Protein AF-A0A857GIP4-F1 (afdb_monomer_lite)

InterPro domains:
  IPR009493 Escherichia phage P2, Tail assembly protein E' [PF06528] (1-35)

Sequence (47 aa):
MADLAMVFHWEPQAMDGMELDELMEWRERARKRHEGAKPKGGKQGKK

Secondary structure (DSSP, 8-state):
-HHHHHHH---HHHHHTS-HHHHHHHHHHHHHHHHHHS---------

pLDDT: mean 75.98, std 12.42, range [50.44, 90.25]

Foldseek 3Di:
DVLLCVQPVDDPVVVVPDDPVVVVVSSVVSVVVVVVPPPPDDPPDDD

Structure (mmCIF, N/CA/C/O backbone):
data_AF-A0A857GIP4-F1
#
_entry.id   AF-A0A857GIP4-F1
#
loop_
_atom_site.group_PDB
_atom_site.id
_atom_site.type_symbol
_atom_site.label_atom_id
_atom_site.label_alt_id
_atom_site.label_comp_id
_atom_site.label_asym_id
_atom_site.label_entity_id
_atom_site.label_seq_id
_atom_site.pdbx_PDB_ins_code
_atom_site.Cartn_x
_atom_site.Cartn_y
_atom_site.Cartn_z
_atom_site.occupancy
_atom_site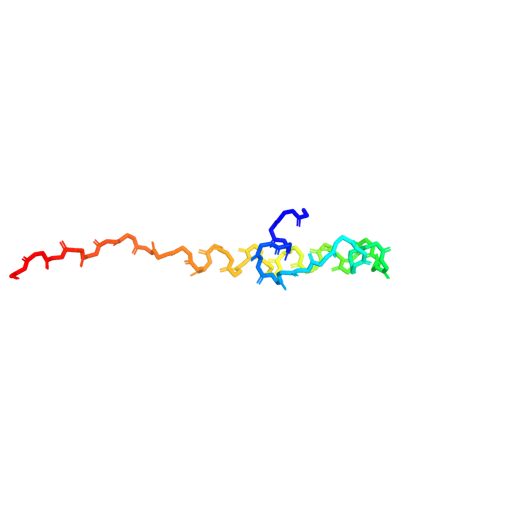.B_iso_or_equiv
_atom_site.auth_seq_id
_atom_site.auth_comp_id
_atom_site.auth_asym_id
_atom_site.auth_atom_id
_atom_site.pdbx_PDB_model_num
ATOM 1 N N . MET A 1 1 ? -9.816 -4.423 -5.896 1.00 62.47 1 MET A N 1
ATOM 2 C CA . MET A 1 1 ? -8.492 -4.873 -6.376 1.00 62.47 1 MET A CA 1
ATOM 3 C C . MET A 1 1 ? -8.054 -4.134 -7.637 1.00 62.47 1 MET A C 1
ATOM 5 O O . MET A 1 1 ? -6.910 -3.712 -7.684 1.00 62.47 1 MET A O 1
ATOM 9 N N . ALA A 1 2 ? -8.943 -3.892 -8.614 1.00 71.19 2 ALA A N 1
ATOM 10 C CA . ALA A 1 2 ? -8.594 -3.157 -9.839 1.00 71.19 2 ALA A CA 1
ATOM 11 C C . ALA A 1 2 ? -8.030 -1.743 -9.588 1.00 71.19 2 ALA A C 1
ATOM 13 O O . ALA A 1 2 ? -7.079 -1.352 -10.252 1.00 71.19 2 ALA A O 1
ATOM 14 N N . ASP A 1 3 ? -8.539 -1.009 -8.590 1.00 77.69 3 ASP A N 1
ATOM 15 C CA . ASP A 1 3 ? -8.046 0.340 -8.262 1.00 77.69 3 ASP A CA 1
ATOM 16 C C . ASP A 1 3 ? -6.569 0.339 -7.838 1.00 77.69 3 ASP A C 1
ATOM 18 O O . ASP A 1 3 ? -5.821 1.251 -8.172 1.00 77.69 3 ASP A O 1
ATOM 22 N N . LEU A 1 4 ? -6.135 -0.709 -7.131 1.00 79.88 4 LEU A N 1
ATOM 23 C CA . LEU A 1 4 ? -4.746 -0.866 -6.704 1.00 79.88 4 LEU A CA 1
ATOM 24 C C . LEU A 1 4 ? -3.834 -1.168 -7.889 1.00 79.88 4 LEU A C 1
ATOM 26 O O . LEU A 1 4 ? -2.812 -0.505 -8.054 1.00 79.88 4 LEU A O 1
ATOM 30 N N . ALA A 1 5 ? -4.239 -2.109 -8.743 1.00 83.06 5 ALA A N 1
ATOM 31 C CA . ALA A 1 5 ? -3.501 -2.443 -9.956 1.00 83.06 5 ALA A CA 1
ATOM 32 C C . ALA A 1 5 ? -3.393 -1.231 -10.896 1.00 83.06 5 ALA A C 1
ATOM 34 O O . ALA A 1 5 ? -2.342 -0.994 -11.468 1.00 83.06 5 ALA A O 1
ATOM 35 N N . MET A 1 6 ? -4.440 -0.412 -11.016 1.00 78.12 6 MET A N 1
ATOM 36 C CA . MET A 1 6 ? -4.431 0.745 -11.915 1.00 78.12 6 MET A CA 1
ATOM 37 C C . MET A 1 6 ? -3.646 1.944 -11.357 1.00 78.12 6 MET A C 1
ATOM 39 O O . MET A 1 6 ? -2.999 2.661 -12.115 1.00 78.12 6 MET A O 1
ATOM 43 N N . VAL A 1 7 ? -3.692 2.180 -10.038 1.00 80.56 7 VAL A N 1
ATOM 44 C CA . VAL A 1 7 ? -2.984 3.308 -9.399 1.00 80.56 7 VAL A CA 1
ATOM 45 C C . VAL A 1 7 ? -1.498 3.005 -9.199 1.00 80.56 7 VAL A C 1
ATOM 47 O O . VAL A 1 7 ? -0.672 3.901 -9.361 1.00 80.56 7 VAL A O 1
ATOM 50 N N . PHE A 1 8 ? -1.147 1.761 -8.862 1.00 80.06 8 PHE A N 1
ATOM 51 C CA . PHE A 1 8 ? 0.221 1.371 -8.503 1.00 80.06 8 PHE A CA 1
ATOM 52 C C . PHE A 1 8 ? 0.893 0.429 -9.507 1.00 80.06 8 PHE A C 1
ATOM 54 O O . PHE A 1 8 ? 2.067 0.122 -9.332 1.00 80.06 8 PHE A O 1
ATOM 61 N N . HIS A 1 9 ? 0.188 -0.008 -10.558 1.00 79.88 9 HIS A N 1
ATOM 62 C CA . HIS A 1 9 ? 0.686 -0.993 -11.534 1.00 79.88 9 HIS A CA 1
ATOM 63 C C . HIS A 1 9 ? 1.170 -2.292 -10.870 1.00 79.88 9 HIS A C 1
ATOM 65 O O . HIS A 1 9 ? 2.079 -2.955 -11.359 1.00 79.88 9 HIS A O 1
ATOM 71 N N . TRP A 1 10 ? 0.569 -2.644 -9.730 1.00 83.88 10 TRP A N 1
ATOM 72 C CA . TRP A 1 10 ? 0.923 -3.839 -8.975 1.00 83.88 10 TRP A CA 1
ATOM 73 C C . TRP A 1 10 ? 0.447 -5.112 -9.664 1.00 83.88 10 TRP A C 1
ATOM 75 O O . TRP A 1 10 ? -0.699 -5.201 -10.110 1.00 83.88 10 TRP A O 1
ATOM 85 N N . GLU A 1 11 ? 1.327 -6.110 -9.683 1.00 80.44 11 GLU A N 1
ATOM 86 C CA . GLU A 1 11 ? 1.012 -7.448 -10.168 1.00 80.44 11 GLU A CA 1
ATOM 87 C C . GLU A 1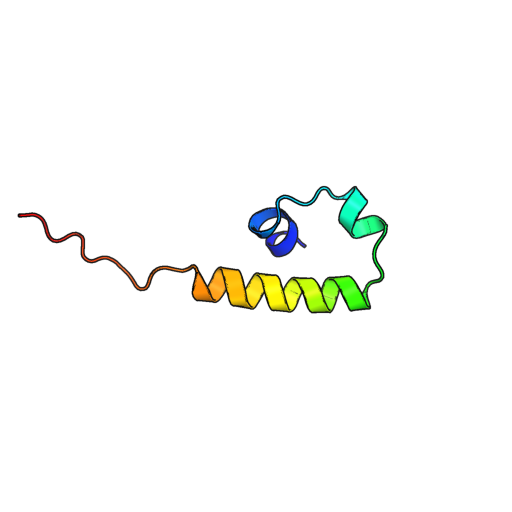 11 ? 0.173 -8.235 -9.144 1.00 80.44 11 GLU A C 1
ATOM 89 O O . GLU A 1 11 ? 0.272 -7.978 -7.940 1.00 80.44 11 GLU A O 1
ATOM 94 N N . PRO A 1 12 ? -0.641 -9.214 -9.582 1.00 75.94 12 PRO A N 1
ATOM 95 C CA . PRO A 1 12 ? -1.481 -10.019 -8.692 1.00 75.94 12 PRO A CA 1
ATOM 96 C C . PRO A 1 12 ? -0.698 -10.699 -7.560 1.00 75.94 12 PRO A C 1
ATOM 98 O O . PRO A 1 12 ? -1.180 -10.732 -6.432 1.00 75.94 12 PRO A O 1
ATOM 101 N N . GLN A 1 13 ? 0.534 -11.154 -7.820 1.00 82.19 13 GLN A N 1
ATOM 102 C CA . GLN A 1 13 ? 1.421 -11.737 -6.806 1.00 82.19 13 GLN A CA 1
ATOM 103 C C . GLN A 1 13 ? 1.770 -10.763 -5.676 1.00 82.19 13 GLN A C 1
ATOM 105 O O . GLN A 1 13 ? 1.929 -11.185 -4.534 1.00 82.19 13 GLN A O 1
ATOM 110 N N . ALA A 1 14 ? 1.875 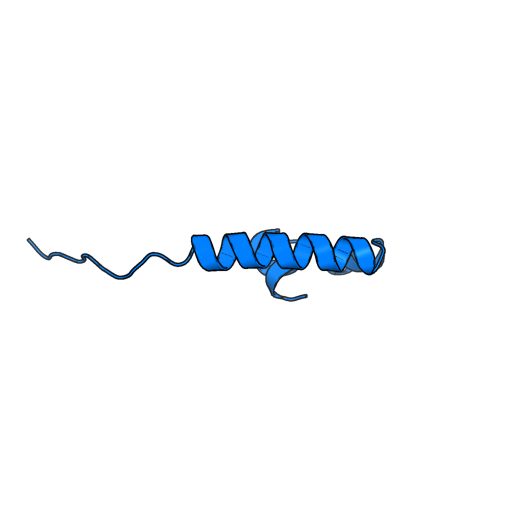-9.465 -5.969 1.00 79.69 14 ALA A N 1
ATOM 111 C CA . ALA A 1 14 ? 2.142 -8.467 -4.940 1.00 79.69 14 ALA A CA 1
ATOM 112 C C . ALA A 1 14 ? 0.948 -8.316 -3.984 1.00 79.69 14 ALA A C 1
ATOM 114 O O . ALA A 1 14 ? 1.145 -8.008 -2.816 1.00 79.69 14 ALA A O 1
ATOM 115 N N . MET A 1 15 ? -0.279 -8.557 -4.462 1.00 79.75 15 MET A N 1
ATOM 116 C CA . MET A 1 15 ? -1.484 -8.549 -3.625 1.00 79.75 15 MET A CA 1
ATOM 117 C C . MET A 1 15 ? -1.655 -9.852 -2.840 1.00 79.75 15 MET A C 1
ATOM 119 O O . MET A 1 15 ? -2.190 -9.815 -1.742 1.00 79.75 15 MET A O 1
ATOM 123 N N . ASP A 1 16 ? -1.201 -10.980 -3.387 1.00 82.88 16 ASP A N 1
ATOM 124 C CA . ASP A 1 16 ? -1.326 -12.305 -2.764 1.00 82.88 16 ASP A CA 1
ATOM 125 C C . ASP A 1 16 ? -0.418 -12.471 -1.530 1.00 82.88 16 ASP A C 1
ATOM 127 O O . ASP A 1 16 ? -0.760 -13.174 -0.586 1.00 82.88 16 ASP A O 1
ATOM 131 N N . GLY A 1 17 ? 0.725 -11.774 -1.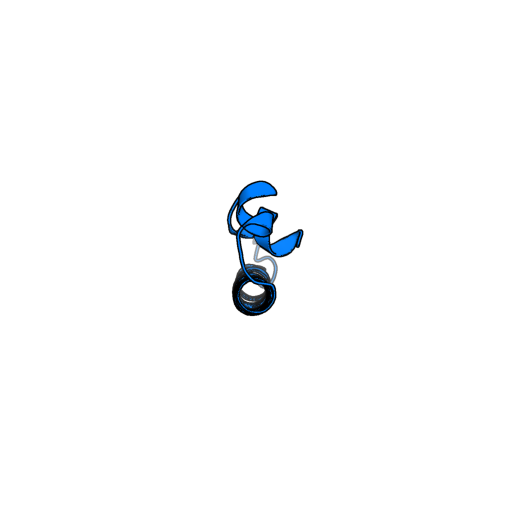508 1.00 82.88 17 GLY A N 1
ATOM 132 C CA . GLY A 1 17 ? 1.666 -11.784 -0.383 1.00 82.88 17 GLY A CA 1
ATOM 133 C C . GLY A 1 17 ? 1.358 -10.803 0.756 1.00 82.88 17 GLY A C 1
ATOM 134 O O . GLY A 1 17 ? 2.109 -10.789 1.729 1.00 82.88 17 GLY A O 1
ATOM 135 N N . MET A 1 18 ? 0.317 -9.968 0.640 1.00 83.94 18 MET A N 1
ATOM 136 C CA . MET A 1 18 ? -0.076 -8.989 1.666 1.00 83.94 18 MET A CA 1
ATOM 137 C C . MET A 1 18 ? -1.276 -9.476 2.475 1.00 83.94 18 MET A C 1
ATOM 139 O O . MET A 1 18 ? -2.183 -10.126 1.954 1.00 83.94 18 MET A O 1
ATOM 143 N N . GLU A 1 19 ? -1.314 -9.093 3.749 1.00 88.81 19 GLU A N 1
ATOM 144 C CA . GLU A 1 19 ? -2.473 -9.342 4.601 1.00 88.81 19 GLU A CA 1
ATOM 145 C C . GLU A 1 19 ? -3.699 -8.560 4.098 1.00 88.81 19 GLU A C 1
ATOM 1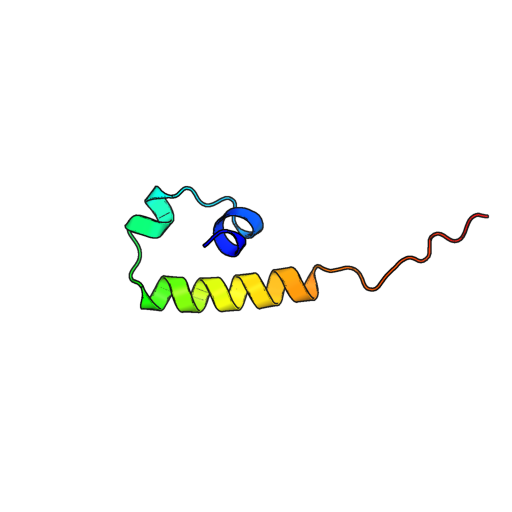47 O O . GLU A 1 19 ? -3.602 -7.468 3.524 1.00 88.81 19 GLU A O 1
ATOM 152 N N . LEU A 1 20 ? -4.894 -9.109 4.342 1.00 84.44 20 LEU A N 1
ATOM 153 C CA . LEU A 1 20 ? -6.149 -8.496 3.899 1.00 84.44 20 LEU A CA 1
ATOM 154 C C . LEU A 1 20 ? -6.337 -7.086 4.483 1.00 84.44 20 LEU A C 1
ATOM 156 O O . LEU A 1 20 ? -6.868 -6.206 3.802 1.00 84.44 20 LEU A O 1
ATOM 160 N N . ASP A 1 21 ? -5.887 -6.867 5.719 1.00 89.12 21 ASP A N 1
ATOM 161 C CA . ASP A 1 21 ? -5.983 -5.578 6.408 1.00 89.12 21 ASP A CA 1
ATOM 162 C C . ASP A 1 21 ? -5.131 -4.500 5.708 1.00 89.12 21 ASP A C 1
ATOM 164 O O . ASP A 1 21 ? -5.619 -3.411 5.389 1.00 89.12 21 ASP A O 1
ATOM 168 N N . GLU A 1 22 ? -3.899 -4.851 5.322 1.00 88.75 22 GLU A N 1
ATOM 169 C CA . GLU A 1 22 ? -3.009 -3.977 4.548 1.00 88.75 22 GLU A CA 1
ATOM 170 C C . GLU A 1 22 ? -3.609 -3.654 3.172 1.00 88.75 22 GLU A C 1
ATOM 172 O O . GLU A 1 22 ? -3.613 -2.499 2.732 1.00 88.75 22 GLU A O 1
ATOM 177 N N . LEU A 1 23 ? -4.183 -4.653 2.492 1.00 87.12 23 LEU A N 1
ATOM 178 C CA . LEU A 1 23 ? -4.868 -4.457 1.212 1.00 87.12 23 LEU A CA 1
ATOM 179 C C . LEU A 1 23 ? -6.041 -3.476 1.328 1.00 87.12 23 LEU A C 1
ATOM 181 O O . LEU A 1 23 ? -6.269 -2.678 0.409 1.00 87.12 23 LEU A O 1
ATOM 185 N N . MET A 1 24 ? -6.783 -3.503 2.439 1.00 86.88 24 MET A N 1
ATOM 186 C CA . MET A 1 24 ? -7.873 -2.559 2.684 1.00 86.88 24 MET A CA 1
ATOM 187 C C . MET A 1 24 ? -7.363 -1.126 2.885 1.00 86.88 24 MET A C 1
ATOM 189 O O . MET A 1 24 ? -7.914 -0.205 2.271 1.00 86.88 24 MET A O 1
ATOM 193 N N . GLU A 1 25 ? -6.285 -0.923 3.650 1.00 90.25 25 GLU A N 1
ATOM 194 C CA . GLU A 1 25 ? -5.654 0.398 3.800 1.00 90.25 25 GLU A CA 1
ATOM 195 C C . GLU A 1 25 ? -5.163 0.958 2.461 1.00 90.25 25 GLU A C 1
ATOM 197 O O . GLU A 1 25 ? -5.429 2.117 2.106 1.00 90.25 25 GLU A O 1
ATOM 202 N N . TRP A 1 26 ? -4.467 0.131 1.679 1.00 88.19 26 TRP A N 1
ATOM 203 C CA . TRP A 1 26 ? -3.982 0.526 0.365 1.00 88.19 26 TRP A CA 1
ATOM 204 C C . TRP A 1 26 ? -5.136 0.871 -0.574 1.00 88.19 26 TRP A C 1
ATOM 206 O O . TRP A 1 26 ? -5.044 1.845 -1.329 1.00 88.19 26 TRP A O 1
ATOM 216 N N . ARG A 1 27 ? -6.245 0.122 -0.525 1.00 86.81 27 ARG A N 1
ATOM 217 C CA . ARG A 1 27 ? -7.423 0.382 -1.362 1.00 86.81 27 ARG A CA 1
ATOM 218 C C . ARG A 1 27 ? -8.053 1.737 -1.042 1.00 86.81 27 ARG A C 1
ATOM 220 O O . ARG A 1 27 ? -8.412 2.467 -1.966 1.00 86.81 27 ARG A O 1
ATOM 227 N N . GLU A 1 28 ? -8.136 2.117 0.231 1.00 89.38 28 GLU A N 1
ATOM 228 C CA . GLU A 1 28 ? -8.633 3.438 0.638 1.00 89.38 28 GLU A CA 1
ATOM 229 C C . GLU A 1 28 ? -7.703 4.566 0.153 1.00 89.38 28 GLU A C 1
ATOM 231 O O . GLU A 1 28 ? -8.163 5.597 -0.348 1.00 89.38 28 GLU A O 1
ATOM 236 N N . ARG A 1 29 ? -6.380 4.360 0.218 1.00 87.38 29 ARG A N 1
ATOM 237 C CA . ARG A 1 29 ? -5.380 5.295 -0.331 1.00 87.38 29 ARG A CA 1
ATOM 238 C C . ARG A 1 29 ? -5.491 5.445 -1.850 1.00 87.38 29 ARG A C 1
ATOM 240 O O . ARG A 1 29 ? -5.445 6.571 -2.353 1.00 87.38 29 ARG A O 1
ATOM 247 N N . ALA A 1 30 ? -5.648 4.337 -2.573 1.00 87.75 30 ALA A N 1
ATOM 248 C CA . ALA A 1 30 ? -5.859 4.327 -4.018 1.00 87.75 30 ALA A CA 1
ATOM 249 C C . ALA A 1 30 ? -7.153 5.054 -4.393 1.00 87.75 30 ALA A C 1
ATOM 251 O O . ALA A 1 30 ? -7.133 5.889 -5.296 1.00 87.75 30 ALA A O 1
ATOM 252 N N . ARG A 1 31 ? -8.246 4.824 -3.649 1.00 84.25 31 ARG A N 1
ATOM 253 C CA . ARG A 1 31 ? -9.523 5.521 -3.862 1.00 84.25 31 ARG A CA 1
ATOM 254 C C . ARG A 1 31 ? -9.361 7.028 -3.710 1.00 84.25 31 ARG A C 1
ATOM 256 O O . ARG A 1 31 ? -9.714 7.760 -4.627 1.00 84.25 31 ARG A O 1
ATOM 263 N N . LYS A 1 32 ? -8.757 7.489 -2.609 1.00 86.25 32 LYS A N 1
ATOM 264 C CA . LYS A 1 32 ? -8.491 8.921 -2.371 1.00 86.25 32 LYS A CA 1
ATOM 265 C C . LYS A 1 32 ? -7.660 9.546 -3.495 1.00 86.25 32 LYS A C 1
ATOM 267 O O . LYS A 1 32 ? -7.918 10.679 -3.895 1.00 86.25 32 LYS A O 1
ATOM 272 N N . ARG A 1 33 ? -6.683 8.809 -4.036 1.00 82.00 33 ARG A N 1
ATOM 273 C CA . ARG A 1 33 ? -5.870 9.259 -5.174 1.00 82.00 33 ARG A CA 1
ATOM 274 C C . ARG A 1 33 ? -6.665 9.318 -6.468 1.00 82.00 33 ARG A C 1
ATOM 276 O O . ARG A 1 33 ? -6.581 10.318 -7.161 1.00 82.00 33 ARG A O 1
ATOM 283 N N . HIS A 1 34 ? -7.422 8.277 -6.787 1.00 80.69 34 HIS A N 1
ATOM 284 C CA . HIS A 1 34 ? -8.213 8.193 -8.011 1.00 80.69 34 HIS A CA 1
ATOM 285 C C . HIS A 1 34 ? -9.347 9.230 -8.029 1.00 80.69 34 HIS A C 1
ATOM 287 O O . HIS A 1 34 ? -9.595 9.870 -9.048 1.00 80.69 34 HIS A O 1
ATOM 293 N N . GLU A 1 35 ? -9.984 9.460 -6.882 1.00 74.81 35 GLU A N 1
ATOM 294 C CA . GLU A 1 35 ? -11.008 10.487 -6.698 1.00 74.81 35 GLU A CA 1
ATOM 295 C C . GLU A 1 35 ? -10.415 11.905 -6.772 1.00 74.81 35 GLU A C 1
ATOM 297 O O . GLU A 1 35 ? -10.988 12.771 -7.429 1.00 74.81 35 GLU A O 1
ATOM 302 N N . GLY A 1 36 ? -9.224 12.124 -6.201 1.00 69.12 36 GLY A N 1
ATOM 303 C CA . GLY A 1 36 ? -8.480 13.384 -6.332 1.00 69.12 36 GLY A CA 1
ATOM 304 C C . GLY A 1 36 ? -7.836 13.609 -7.708 1.00 69.12 36 GLY A C 1
ATOM 305 O O . GLY A 1 36 ? -7.600 14.751 -8.092 1.00 69.12 36 GLY A O 1
ATOM 306 N N . ALA A 1 37 ? -7.567 12.540 -8.463 1.00 64.94 37 ALA A N 1
ATOM 307 C CA . ALA A 1 37 ? -6.982 12.585 -9.801 1.00 64.94 37 ALA A CA 1
ATOM 308 C C . ALA A 1 37 ? -8.027 12.766 -10.904 1.00 64.94 37 ALA A C 1
ATOM 310 O O . ALA A 1 37 ? -7.642 12.991 -12.050 1.00 64.94 37 ALA A O 1
ATOM 311 N N . LYS A 1 38 ? -9.333 12.699 -10.600 1.00 55.38 38 LYS A N 1
ATOM 312 C CA . LYS A 1 38 ? -10.347 13.122 -11.567 1.00 55.38 38 LYS A CA 1
ATOM 313 C C . LYS A 1 38 ? -10.224 14.634 -11.755 1.00 55.38 38 LYS A C 1
ATOM 315 O O . LYS A 1 38 ? -10.554 15.381 -10.830 1.00 55.38 38 LYS A O 1
ATOM 320 N N . PRO A 1 39 ? -9.791 15.122 -12.932 1.00 57.09 39 PRO A N 1
ATOM 321 C CA . PRO A 1 39 ? -9.831 16.546 -13.188 1.00 57.09 39 PRO A CA 1
ATOM 322 C C . PRO A 1 39 ? -11.297 16.978 -13.128 1.00 57.09 39 PRO A C 1
ATOM 324 O O . PRO A 1 39 ? -12.142 16.473 -13.872 1.00 57.09 39 PRO A O 1
ATOM 327 N N . LYS A 1 40 ? -11.612 17.921 -12.234 1.00 57.09 40 LYS A N 1
ATOM 328 C CA . LYS A 1 40 ? -12.822 18.735 -12.375 1.00 57.09 40 LYS A CA 1
ATOM 329 C C . LYS A 1 40 ? -12.816 19.275 -13.807 1.00 57.09 40 LYS A C 1
ATOM 331 O O . LYS A 1 40 ? -11.808 19.813 -14.256 1.00 57.09 40 LYS A O 1
ATOM 336 N N . GLY A 1 41 ? -13.903 19.016 -14.526 1.00 56.41 41 GLY A N 1
ATOM 337 C CA . GLY A 1 41 ? -13.975 19.104 -15.977 1.00 56.41 41 GLY A CA 1
ATOM 338 C C . GLY A 1 41 ? -13.363 20.357 -16.609 1.00 56.41 41 GLY A C 1
ATOM 339 O O . GLY A 1 41 ? -13.504 21.472 -16.117 1.00 56.41 41 GLY A O 1
ATOM 340 N N . GLY A 1 42 ? -12.723 20.112 -17.753 1.00 57.28 42 GLY A N 1
ATOM 341 C CA . GLY A 1 42 ? -12.819 20.901 -18.977 1.00 57.28 42 GLY A CA 1
ATOM 342 C C . GLY A 1 42 ? -12.891 22.419 -18.850 1.00 57.28 42 GLY A C 1
ATOM 343 O O . GLY A 1 42 ? -13.969 23.003 -18.818 1.00 57.28 42 GLY A O 1
ATOM 344 N N . LYS A 1 43 ? -11.737 23.062 -19.026 1.00 51.66 43 LYS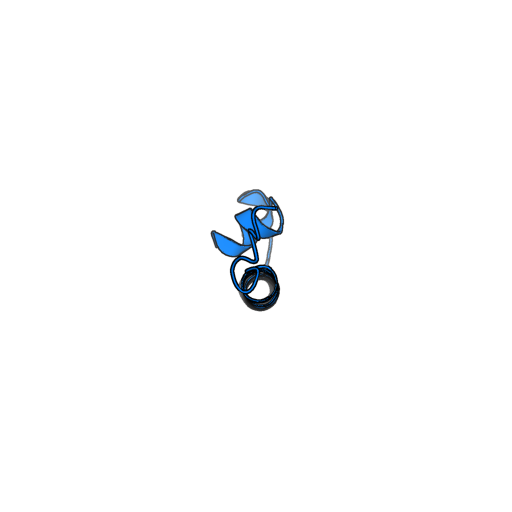 A N 1
ATOM 345 C CA . LYS A 1 43 ? -11.677 24.334 -19.749 1.00 51.66 43 LYS A CA 1
ATOM 346 C C . LYS A 1 43 ? -10.896 24.126 -21.044 1.00 51.66 43 LYS A C 1
ATOM 348 O O . LYS A 1 43 ? -9.784 24.614 -21.202 1.00 51.66 43 LYS A O 1
ATOM 353 N N . GLN A 1 44 ? -11.491 23.390 -21.986 1.00 56.25 44 GLN A N 1
ATOM 354 C CA . GLN A 1 44 ? -11.116 23.497 -23.396 1.00 56.25 44 GLN A CA 1
ATOM 355 C C . GLN A 1 44 ? -11.725 24.799 -23.934 1.00 56.25 44 GLN A C 1
ATOM 357 O O . GLN A 1 44 ? -12.753 24.809 -24.605 1.00 56.25 44 GLN A O 1
ATOM 362 N N . GLY A 1 45 ? -11.121 25.927 -23.563 1.00 50.44 45 GLY A N 1
ATOM 363 C CA . GLY A 1 45 ? -11.363 27.194 -24.235 1.00 50.44 45 GLY A CA 1
ATOM 364 C C . GLY A 1 45 ? -10.581 27.189 -25.539 1.00 50.44 45 GLY A C 1
ATOM 365 O O . GLY A 1 45 ? -9.379 27.431 -25.519 1.00 50.44 45 GLY A O 1
ATOM 366 N N . LYS A 1 46 ? -11.253 26.892 -26.657 1.00 54.59 46 LYS A N 1
ATOM 367 C CA . LYS A 1 46 ? -10.777 27.279 -27.991 1.00 54.59 46 LYS A CA 1
ATOM 368 C C . LYS A 1 46 ? -10.502 28.789 -27.981 1.00 54.59 46 LYS A C 1
ATOM 370 O O . LYS A 1 46 ? -11.407 29.562 -27.664 1.00 54.59 46 LYS A O 1
ATOM 375 N N . LYS A 1 47 ? -9.287 29.188 -28.340 1.00 53.22 47 LYS A N 1
ATOM 376 C CA . LYS A 1 47 ? -8.970 30.521 -28.850 1.00 53.22 47 LYS A CA 1
ATOM 377 C C . LYS A 1 47 ? -8.111 30.356 -30.089 1.00 53.22 47 LYS A C 1
ATOM 379 O O . LYS A 1 47 ? -7.268 29.433 -30.066 1.00 53.22 47 LYS A O 1
#

Radius of gyration: 14.97 Å; chains: 1; bounding box: 16×43×35 Å

Organism: NCBI:txid77097